Protein AF-A0AAE0RK81-F1 (afdb_monomer_lite)

Secondary structure (DSSP, 8-state):
-PPPPPP---PPPPPPSS-SS-------TTHHHHHHHHTTTSPPPTT--TTSB---GGGHHHHHHHHHH-TTTTS--HHHHHHHHHHHB-

pLDDT: mean 85.33, std 15.37, range [39.38, 97.69]

Structure (mmCIF, N/CA/C/O backbone):
data_AF-A0AAE0RK81-F1
#
_entry.id   AF-A0AAE0RK81-F1
#
loop_
_atom_site.group_PDB
_atom_site.id
_atom_site.type_symbol
_atom_site.label_atom_id
_atom_site.label_alt_id
_atom_site.label_comp_id
_atom_site.label_asym_id
_atom_site.label_entity_id
_atom_site.label_seq_id
_atom_site.pdbx_PDB_ins_code
_atom_site.Cartn_x
_atom_site.Cartn_y
_atom_site.Cartn_z
_atom_site.occupancy
_atom_site.B_iso_or_equiv
_atom_site.auth_seq_id
_atom_site.auth_comp_id
_atom_site.auth_asym_id
_atom_site.auth_atom_id
_atom_site.pdbx_PDB_model_num
ATOM 1 N N . MET A 1 1 ? 60.588 -50.783 3.271 1.00 39.38 1 MET A N 1
ATOM 2 C CA . MET A 1 1 ? 59.589 -50.494 2.220 1.00 39.38 1 MET A CA 1
ATOM 3 C C . MET A 1 1 ? 58.547 -49.564 2.830 1.00 39.38 1 MET A C 1
ATOM 5 O O . MET A 1 1 ? 57.822 -50.009 3.707 1.00 39.38 1 MET A O 1
ATOM 9 N N . LEU A 1 2 ? 58.554 -48.273 2.475 1.00 40.97 2 LEU A N 1
ATOM 10 C CA . LEU A 1 2 ? 57.547 -47.292 2.908 1.00 40.97 2 LEU A CA 1
ATOM 11 C C . LEU A 1 2 ? 56.504 -47.132 1.791 1.00 40.97 2 LEU A C 1
ATOM 13 O O . LEU A 1 2 ? 56.879 -46.914 0.641 1.00 40.97 2 LEU A O 1
ATOM 17 N N . PHE A 1 3 ? 55.218 -47.235 2.126 1.00 43.62 3 PHE A N 1
ATOM 18 C CA . PHE A 1 3 ? 54.106 -46.924 1.221 1.00 43.62 3 PHE A CA 1
ATOM 19 C C . PHE A 1 3 ? 53.874 -45.402 1.197 1.00 43.62 3 PHE A C 1
ATOM 21 O O . PHE A 1 3 ? 53.814 -44.807 2.275 1.00 43.62 3 PHE A O 1
ATOM 28 N N . PRO A 1 4 ? 53.737 -44.743 0.030 1.00 54.22 4 PRO A N 1
ATOM 29 C CA . PRO A 1 4 ? 53.471 -43.311 -0.008 1.00 54.22 4 PRO A CA 1
ATOM 30 C C . PRO A 1 4 ? 51.994 -43.030 0.300 1.00 54.22 4 PRO A C 1
ATOM 32 O O . PRO A 1 4 ? 51.092 -43.707 -0.199 1.00 54.22 4 PRO A O 1
ATOM 35 N N . GLY A 1 5 ? 51.764 -42.024 1.145 1.00 51.25 5 GLY A N 1
ATOM 36 C CA . GLY A 1 5 ? 50.438 -41.529 1.496 1.00 51.25 5 GLY A CA 1
ATOM 37 C C . GLY A 1 5 ? 49.698 -40.967 0.282 1.00 51.25 5 GLY A C 1
ATOM 38 O O . GLY A 1 5 ? 50.283 -40.299 -0.570 1.00 51.25 5 GLY A O 1
ATOM 39 N N . ARG A 1 6 ? 48.393 -41.244 0.212 1.00 56.34 6 ARG A N 1
ATOM 40 C CA . ARG A 1 6 ? 47.483 -40.593 -0.733 1.00 56.34 6 ARG A CA 1
ATOM 41 C C . ARG A 1 6 ? 47.366 -39.122 -0.340 1.00 56.34 6 ARG A C 1
ATOM 43 O O . ARG A 1 6 ? 46.960 -38.819 0.777 1.00 56.34 6 ARG A O 1
ATOM 50 N N . TYR A 1 7 ? 47.732 -38.229 -1.248 1.00 57.50 7 TYR A N 1
ATOM 51 C CA . TYR A 1 7 ? 47.370 -36.824 -1.148 1.00 57.50 7 TYR A CA 1
ATOM 52 C C . TYR A 1 7 ? 45.872 -36.712 -1.461 1.00 57.50 7 TYR A C 1
ATOM 54 O O . TYR A 1 7 ? 45.416 -37.121 -2.527 1.00 57.50 7 TYR A O 1
ATOM 62 N N . GLU A 1 8 ? 45.096 -36.206 -0.507 1.00 60.38 8 GLU A N 1
ATOM 63 C CA . GLU A 1 8 ? 43.737 -35.736 -0.761 1.00 60.38 8 GLU A CA 1
ATOM 64 C C . GLU A 1 8 ? 43.873 -34.474 -1.622 1.00 60.38 8 GLU A C 1
ATOM 66 O O . GLU A 1 8 ? 44.360 -33.441 -1.160 1.00 60.38 8 GLU A O 1
ATOM 71 N N . THR A 1 9 ? 43.529 -34.557 -2.905 1.00 59.34 9 THR A N 1
ATOM 72 C CA . THR A 1 9 ? 43.433 -33.362 -3.743 1.00 59.34 9 THR A CA 1
ATOM 73 C C . THR A 1 9 ? 42.250 -32.542 -3.247 1.00 59.34 9 THR A C 1
ATOM 75 O O . THR A 1 9 ? 41.104 -32.965 -3.402 1.00 59.34 9 THR A O 1
ATOM 78 N N . ALA A 1 10 ? 42.516 -31.380 -2.652 1.00 61.88 10 ALA A N 1
ATOM 79 C CA . ALA A 1 10 ? 41.489 -30.382 -2.396 1.00 61.88 10 ALA A CA 1
ATOM 80 C C . ALA A 1 10 ? 40.780 -30.067 -3.725 1.00 61.88 10 ALA A C 1
ATOM 82 O O . ALA A 1 10 ? 41.416 -29.610 -4.674 1.00 61.88 10 ALA A O 1
ATOM 83 N N . SER A 1 11 ? 39.485 -30.381 -3.810 1.00 68.56 11 SER A N 1
ATOM 84 C CA . SER A 1 11 ? 38.662 -30.057 -4.977 1.00 68.56 11 SER A CA 1
ATOM 85 C C . SER A 1 11 ? 38.661 -28.544 -5.177 1.00 68.56 11 SER A C 1
ATOM 87 O O . SER A 1 11 ? 38.358 -27.806 -4.239 1.00 68.56 11 SER A O 1
ATOM 89 N N . GLU A 1 12 ? 38.970 -28.081 -6.390 1.00 71.81 12 GLU A N 1
ATOM 90 C CA . GLU A 1 12 ? 38.789 -26.675 -6.756 1.00 71.81 12 GLU A CA 1
ATOM 91 C C . GLU A 1 12 ? 37.335 -26.245 -6.479 1.00 71.81 12 GLU A C 1
ATOM 93 O O . GLU A 1 12 ? 36.406 -27.019 -6.757 1.00 71.81 12 GLU A O 1
ATOM 98 N N . PRO A 1 13 ? 37.107 -25.042 -5.917 1.00 73.81 13 PRO A N 1
ATOM 99 C CA . PRO A 1 13 ? 35.758 -24.537 -5.725 1.00 73.81 13 PRO A CA 1
ATOM 100 C C . PRO A 1 13 ? 35.116 -24.284 -7.091 1.00 73.81 13 PRO A C 1
ATOM 102 O O . PRO A 1 13 ? 35.720 -23.676 -7.974 1.00 73.81 13 PRO A O 1
ATOM 105 N N . ALA A 1 14 ? 33.878 -24.748 -7.258 1.00 77.06 14 ALA A N 1
ATOM 106 C CA . ALA A 1 14 ? 33.127 -24.546 -8.490 1.00 77.06 14 ALA A CA 1
ATOM 107 C C . ALA A 1 14 ? 33.047 -23.045 -8.853 1.00 77.06 14 ALA A C 1
ATOM 109 O O . ALA A 1 14 ? 32.921 -22.203 -7.956 1.00 77.06 14 ALA A O 1
ATOM 110 N N . PRO A 1 15 ? 33.101 -22.695 -10.151 1.00 80.81 15 PRO A N 1
ATOM 111 C CA . PRO A 1 15 ? 33.052 -21.304 -10.583 1.00 80.81 15 PRO A CA 1
ATOM 112 C C . PRO A 1 15 ? 31.743 -20.635 -10.142 1.00 80.81 15 PRO A C 1
ATOM 114 O O . PRO A 1 15 ? 30.666 -21.228 -10.234 1.00 80.81 15 PRO A O 1
ATOM 117 N N . ASN A 1 16 ? 31.839 -19.388 -9.668 1.00 81.19 16 ASN A N 1
ATOM 118 C CA . ASN A 1 16 ? 30.681 -18.601 -9.241 1.00 81.19 16 ASN A CA 1
ATOM 119 C C . ASN A 1 16 ? 29.727 -18.395 -10.435 1.00 81.19 16 ASN A C 1
ATOM 121 O O . ASN A 1 16 ? 30.142 -17.796 -11.428 1.00 81.19 16 ASN A O 1
ATOM 125 N N . PRO A 1 17 ? 28.461 -18.846 -10.363 1.00 83.50 17 PRO A N 1
ATOM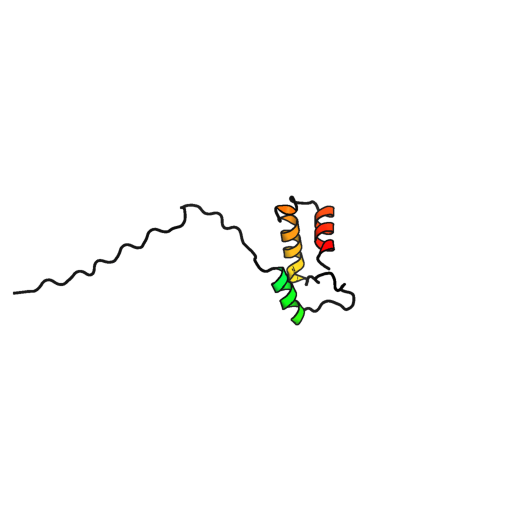 126 C CA . PRO A 1 17 ? 27.528 -18.755 -11.487 1.00 83.50 17 PRO A CA 1
ATOM 127 C C . PRO A 1 17 ? 27.043 -17.325 -11.780 1.00 83.50 17 PRO A C 1
ATOM 129 O O . PRO A 1 17 ? 26.295 -17.117 -12.733 1.00 83.50 17 PRO A O 1
ATOM 132 N N . LEU A 1 18 ? 27.420 -16.338 -10.962 1.00 85.44 18 LEU A N 1
ATOM 133 C CA . LEU A 1 18 ? 26.998 -14.948 -11.117 1.00 85.44 18 LEU A CA 1
ATOM 134 C C . LEU A 1 18 ? 28.016 -14.123 -11.927 1.00 85.44 18 LEU A C 1
ATOM 136 O O . LEU A 1 18 ? 29.223 -14.325 -11.785 1.00 85.44 18 LEU A O 1
ATOM 140 N N . PRO A 1 19 ? 27.559 -13.148 -12.737 1.00 86.69 19 PRO A N 1
ATOM 141 C CA . PRO A 1 19 ? 28.453 -12.221 -13.426 1.00 86.69 19 PRO A CA 1
ATOM 142 C C . PRO A 1 19 ? 29.222 -11.336 -12.432 1.00 86.69 19 PRO A C 1
ATOM 144 O O . PRO A 1 19 ? 28.758 -11.076 -11.322 1.00 86.69 19 PRO A O 1
ATOM 147 N N . ALA A 1 20 ? 30.367 -10.794 -12.867 1.00 84.88 20 ALA A N 1
ATOM 148 C CA . ALA A 1 20 ? 31.202 -9.886 -12.066 1.00 84.88 20 ALA A CA 1
ATOM 149 C C . ALA A 1 20 ? 30.469 -8.609 -11.605 1.00 84.88 20 ALA A C 1
ATOM 151 O O . ALA A 1 20 ? 30.891 -7.942 -10.663 1.00 84.88 20 ALA A O 1
ATOM 152 N N . THR A 1 21 ? 29.365 -8.254 -12.262 1.00 82.81 21 THR A N 1
ATOM 153 C CA . THR A 1 21 ? 28.474 -7.171 -11.849 1.00 82.81 21 THR A CA 1
ATOM 154 C C . THR A 1 21 ? 27.033 -7.623 -12.031 1.00 82.81 21 THR A C 1
ATOM 156 O O . THR A 1 21 ? 26.646 -8.060 -13.113 1.00 82.81 21 THR A O 1
ATOM 159 N N . ALA A 1 22 ? 26.237 -7.509 -10.971 1.00 82.19 22 ALA A N 1
ATOM 160 C CA . ALA A 1 22 ? 24.816 -7.827 -10.970 1.00 82.19 22 ALA A CA 1
ATOM 161 C C . ALA A 1 22 ? 24.039 -6.678 -10.320 1.00 82.19 22 ALA A C 1
ATOM 163 O O . ALA A 1 22 ? 24.480 -6.104 -9.325 1.00 82.19 22 ALA A O 1
ATOM 164 N N . ILE A 1 23 ? 22.873 -6.349 -10.876 1.00 80.00 23 ILE A N 1
ATOM 165 C CA . ILE A 1 23 ? 21.944 -5.389 -10.276 1.00 80.00 23 ILE A CA 1
ATOM 166 C C . ILE A 1 23 ? 20.962 -6.177 -9.412 1.00 80.00 23 ILE A C 1
ATOM 168 O O . ILE A 1 23 ? 20.227 -7.024 -9.917 1.00 80.00 23 ILE A O 1
ATOM 172 N N . LEU A 1 24 ? 20.936 -5.890 -8.111 1.00 71.88 24 LEU A N 1
ATOM 173 C CA . LEU A 1 24 ? 19.950 -6.446 -7.189 1.00 71.88 24 LEU A CA 1
ATOM 174 C C . LEU A 1 24 ? 18.748 -5.507 -7.117 1.00 71.88 24 LEU A C 1
ATOM 176 O O . LEU A 1 24 ? 18.795 -4.467 -6.464 1.00 71.88 24 LEU A O 1
ATOM 180 N N . ALA A 1 25 ? 17.660 -5.883 -7.784 1.00 60.53 25 ALA A N 1
ATOM 181 C CA . ALA A 1 25 ? 16.374 -5.238 -7.572 1.00 60.53 25 ALA A CA 1
ATOM 182 C C . ALA A 1 25 ? 15.682 -5.896 -6.365 1.00 60.53 25 ALA A C 1
ATOM 184 O O . ALA A 1 25 ? 15.519 -7.120 -6.360 1.00 60.53 25 ALA A O 1
ATOM 185 N N . PRO A 1 26 ? 15.257 -5.137 -5.340 1.00 55.69 26 PRO A N 1
ATOM 186 C CA . PRO A 1 26 ? 14.497 -5.702 -4.236 1.00 55.69 26 PRO A CA 1
ATOM 187 C C . PRO A 1 26 ? 13.135 -6.176 -4.749 1.00 55.69 26 PRO A C 1
ATOM 189 O O . PRO A 1 26 ? 12.220 -5.387 -4.976 1.00 55.69 26 PRO A O 1
ATOM 192 N N . VAL A 1 27 ? 12.982 -7.487 -4.917 1.00 57.88 27 VAL A N 1
ATOM 193 C CA . VAL A 1 27 ? 11.681 -8.079 -5.215 1.00 57.88 27 VAL A CA 1
ATOM 194 C C . VAL A 1 27 ? 10.932 -8.267 -3.897 1.00 57.88 27 VAL A C 1
ATOM 196 O O . VAL A 1 27 ? 11.162 -9.217 -3.151 1.00 57.88 27 VAL A O 1
ATOM 199 N N . ARG A 1 28 ? 10.037 -7.328 -3.575 1.00 60.12 28 ARG A N 1
ATOM 200 C CA . ARG A 1 28 ? 9.173 -7.421 -2.390 1.00 60.12 28 ARG A CA 1
ATOM 201 C C . ARG A 1 28 ? 7.896 -8.167 -2.739 1.00 60.12 28 ARG A C 1
ATOM 203 O O . ARG A 1 28 ? 6.879 -7.558 -3.058 1.00 60.12 28 ARG A O 1
ATOM 210 N N . TRP A 1 29 ? 7.942 -9.487 -2.623 1.00 60.62 29 TRP A N 1
ATOM 211 C CA . TRP A 1 29 ? 6.799 -10.348 -2.917 1.00 60.62 29 TRP A CA 1
ATOM 212 C C . TRP A 1 29 ? 5.604 -10.187 -1.976 1.00 60.62 29 TRP A C 1
ATOM 214 O O . TRP A 1 29 ? 4.598 -10.836 -2.227 1.00 60.62 29 TRP A O 1
ATOM 224 N N . ASN A 1 30 ? 5.654 -9.354 -0.921 1.00 81.69 30 ASN A N 1
ATOM 225 C CA . ASN A 1 30 ? 4.576 -9.438 0.061 1.00 81.69 30 ASN A CA 1
ATOM 226 C C . ASN A 1 30 ? 4.153 -8.217 0.880 1.00 81.69 30 ASN A C 1
ATOM 228 O O . ASN A 1 30 ? 3.666 -8.365 1.998 1.00 81.69 30 ASN A O 1
ATOM 232 N N . LEU A 1 31 ? 4.255 -7.005 0.324 1.00 91.06 31 LEU A N 1
ATOM 233 C CA . LEU A 1 31 ? 3.760 -5.803 1.014 1.00 91.06 31 LEU A CA 1
ATOM 234 C C . LEU A 1 31 ? 2.274 -5.924 1.418 1.00 91.06 31 LEU A C 1
ATOM 236 O O . LEU A 1 31 ? 1.895 -5.501 2.505 1.00 91.06 31 LEU A O 1
ATOM 240 N N . VAL A 1 32 ? 1.432 -6.523 0.569 1.00 92.81 32 VAL A N 1
ATOM 241 C CA . VAL A 1 32 ? -0.006 -6.678 0.847 1.00 92.81 32 VAL A CA 1
ATOM 242 C C . VAL A 1 32 ? -0.269 -7.670 1.981 1.00 92.81 32 VAL A C 1
ATOM 244 O O . VAL A 1 32 ? -1.028 -7.335 2.890 1.00 92.81 32 VAL A O 1
ATOM 247 N N . GLU A 1 33 ? 0.359 -8.850 1.984 1.00 93.62 33 GLU A N 1
ATOM 248 C CA . GLU A 1 33 ? 0.169 -9.805 3.086 1.00 93.62 33 GLU A CA 1
ATOM 249 C C . GLU A 1 33 ? 0.797 -9.302 4.389 1.00 93.62 33 GLU A C 1
ATOM 251 O O . GLU A 1 33 ? 0.300 -9.598 5.471 1.00 93.62 33 GLU A O 1
ATOM 256 N N . GLU A 1 34 ? 1.882 -8.529 4.328 1.00 94.56 34 GLU A N 1
ATOM 257 C CA . GLU A 1 34 ? 2.467 -7.896 5.512 1.00 94.56 34 GLU A CA 1
ATOM 258 C C . GLU A 1 34 ? 1.503 -6.876 6.136 1.00 94.56 34 GLU A C 1
ATOM 260 O O . GLU A 1 34 ? 1.264 -6.908 7.346 1.00 94.56 34 GLU A O 1
ATOM 265 N N . ILE A 1 35 ? 0.858 -6.052 5.301 1.00 95.81 35 ILE A N 1
ATOM 266 C CA . ILE A 1 35 ? -0.214 -5.151 5.737 1.00 95.81 35 ILE A CA 1
ATOM 267 C C . ILE A 1 35 ? -1.355 -5.952 6.376 1.00 95.81 35 ILE A C 1
ATOM 269 O O . ILE A 1 35 ? -1.762 -5.631 7.490 1.00 95.81 35 ILE A O 1
ATOM 273 N N . GLN A 1 36 ? -1.838 -7.012 5.723 1.00 95.06 36 GLN A N 1
ATOM 274 C CA . GLN A 1 36 ? -2.927 -7.840 6.254 1.00 95.06 36 GLN A CA 1
ATOM 275 C C . GLN A 1 36 ? -2.561 -8.503 7.587 1.00 95.06 36 GLN A C 1
ATOM 277 O O . GLN A 1 36 ? -3.345 -8.450 8.530 1.00 95.06 36 GLN A O 1
ATOM 282 N N . ARG A 1 37 ? -1.356 -9.070 7.715 1.00 95.12 37 ARG A N 1
ATOM 283 C CA . ARG A 1 37 ? -0.882 -9.665 8.977 1.00 95.12 37 ARG A CA 1
ATOM 284 C C . ARG A 1 37 ? -0.806 -8.639 10.101 1.00 95.12 37 ARG A C 1
ATOM 286 O O . ARG A 1 37 ? -1.138 -8.947 11.242 1.00 95.12 37 ARG A O 1
ATOM 293 N N . SER A 1 38 ? -0.417 -7.405 9.788 1.00 96.06 38 SER A N 1
ATOM 294 C CA . SER A 1 38 ? -0.332 -6.344 10.792 1.00 96.06 38 SER A CA 1
ATOM 295 C C . SER A 1 38 ? -1.689 -5.890 11.344 1.00 96.06 38 SER A C 1
ATOM 297 O O . SER A 1 38 ? -1.720 -5.292 12.421 1.00 96.06 38 SER A O 1
ATOM 299 N N . HIS A 1 39 ? -2.807 -6.217 10.679 1.00 96.31 39 HIS A N 1
ATOM 300 C CA . HIS A 1 39 ? -4.156 -5.898 11.168 1.00 96.31 39 HIS A CA 1
ATOM 301 C C . HIS A 1 39 ? -4.504 -6.592 12.486 1.00 96.31 39 HIS A C 1
ATOM 303 O O . HIS A 1 39 ? -5.368 -6.099 13.204 1.00 96.31 39 HIS A O 1
ATOM 309 N N . ALA A 1 40 ? -3.799 -7.669 12.847 1.00 96.31 40 ALA A N 1
ATOM 310 C CA . ALA A 1 40 ? -3.921 -8.285 14.168 1.00 96.31 40 ALA A CA 1
ATOM 311 C C . ALA A 1 40 ? -3.530 -7.322 15.307 1.00 96.31 40 ALA A C 1
ATOM 313 O O . ALA A 1 40 ? -4.107 -7.383 16.387 1.00 96.31 40 ALA A O 1
ATOM 314 N N . ASN A 1 41 ? -2.577 -6.418 15.053 1.00 96.62 41 ASN A N 1
ATOM 315 C CA . ASN A 1 41 ? -2.086 -5.444 16.033 1.00 96.62 41 ASN A CA 1
ATOM 316 C C . ASN A 1 41 ? -2.667 -4.042 15.803 1.00 96.62 41 ASN A C 1
ATOM 318 O O . ASN A 1 41 ? -2.876 -3.289 16.749 1.00 96.62 41 ASN A O 1
ATOM 322 N N . VAL A 1 42 ? -2.902 -3.678 14.539 1.00 96.62 42 VAL A N 1
ATOM 323 C CA . VAL A 1 42 ? -3.439 -2.374 14.131 1.00 96.62 42 VAL A CA 1
ATOM 324 C C . VAL A 1 42 ? -4.666 -2.607 13.245 1.00 96.62 42 VAL A C 1
ATOM 326 O O . VAL A 1 42 ? -4.542 -2.607 12.015 1.00 96.62 42 VAL A O 1
ATOM 329 N N . PRO A 1 43 ? -5.846 -2.849 13.840 1.00 95.62 43 PRO A N 1
ATOM 330 C CA . PRO A 1 43 ? -7.034 -3.194 13.076 1.00 95.62 43 PRO A CA 1
ATOM 331 C C . PRO A 1 43 ? -7.541 -2.007 12.240 1.00 95.62 43 PRO A C 1
ATOM 333 O O . PRO A 1 43 ? -7.350 -0.846 12.622 1.00 95.62 43 PRO A O 1
ATOM 336 N N . PRO A 1 44 ? -8.224 -2.272 11.112 1.00 96.19 44 PRO A N 1
ATOM 337 C CA . PRO A 1 44 ? -8.953 -1.245 10.384 1.00 96.19 44 PRO A CA 1
ATOM 338 C C . PRO A 1 44 ? -9.994 -0.568 11.290 1.00 96.19 44 PRO A C 1
ATOM 340 O O . PRO A 1 44 ? -10.695 -1.254 12.036 1.00 96.19 44 PRO A O 1
ATOM 343 N N . PRO A 1 45 ? -10.146 0.763 11.229 1.00 94.69 45 PRO A N 1
ATOM 344 C CA . PRO A 1 45 ? -11.200 1.447 11.969 1.00 94.69 45 PRO A CA 1
ATOM 345 C C . PRO A 1 45 ? -12.581 1.116 11.387 1.00 94.69 45 PRO A C 1
ATOM 347 O O . PRO A 1 45 ? -12.705 0.752 10.217 1.00 94.69 45 PRO A O 1
ATOM 350 N N . ALA A 1 46 ? -13.635 1.325 12.182 1.00 91.94 46 ALA A N 1
ATOM 351 C CA . ALA A 1 46 ? -15.016 0.946 11.851 1.00 91.94 46 ALA A CA 1
ATOM 352 C C . ALA A 1 46 ? -15.559 1.527 10.524 1.00 91.94 46 ALA A C 1
ATOM 354 O O . ALA A 1 46 ? -16.494 0.979 9.953 1.00 91.94 46 ALA A O 1
ATOM 355 N N . GLY A 1 47 ? -14.976 2.620 10.019 1.00 93.75 47 GLY A N 1
ATOM 356 C CA . GLY A 1 47 ? -15.353 3.245 8.745 1.00 93.75 47 GLY A CA 1
ATOM 357 C C . GLY A 1 47 ? -14.565 2.768 7.518 1.00 93.75 47 GLY A C 1
ATOM 358 O O . GLY A 1 47 ? -14.762 3.317 6.434 1.00 93.75 47 GLY A O 1
ATOM 359 N N . CYS A 1 48 ? -13.645 1.807 7.661 1.00 95.19 48 CYS A N 1
ATOM 360 C CA . CYS A 1 48 ? -12.861 1.306 6.534 1.00 95.19 48 CYS A CA 1
ATOM 361 C C . CYS A 1 48 ? -13.768 0.547 5.543 1.00 95.19 48 CYS A C 1
ATOM 363 O O . CYS A 1 48 ? -14.399 -0.439 5.929 1.00 95.19 48 CYS A O 1
ATOM 365 N N . PRO A 1 49 ? -13.828 0.944 4.257 1.00 95.56 49 PRO A N 1
ATOM 366 C CA . PRO A 1 49 ? -14.616 0.231 3.258 1.00 95.56 49 PRO A CA 1
ATOM 367 C C . PRO A 1 49 ? -14.111 -1.201 3.055 1.00 95.56 49 PRO A C 1
ATOM 369 O O . PRO A 1 49 ? -12.910 -1.407 2.892 1.00 95.56 49 PRO A O 1
ATOM 372 N N . LEU A 1 50 ? -15.024 -2.171 2.940 1.00 91.00 50 LEU A N 1
ATOM 373 C CA . LEU A 1 50 ? -14.687 -3.587 2.709 1.00 91.00 50 LEU A CA 1
ATOM 374 C C . LEU A 1 50 ? -13.929 -3.830 1.392 1.00 91.00 50 LEU A C 1
ATOM 376 O O . LEU A 1 50 ? -13.190 -4.800 1.261 1.00 91.00 50 LEU A O 1
ATOM 380 N N . THR A 1 51 ? -14.092 -2.947 0.404 1.00 94.75 51 THR A N 1
ATOM 381 C CA . THR A 1 51 ? -13.438 -3.058 -0.911 1.00 94.75 51 THR A CA 1
ATOM 382 C C . THR A 1 51 ? -12.003 -2.528 -0.924 1.00 94.75 51 THR A C 1
ATOM 384 O O . THR A 1 51 ? -11.342 -2.573 -1.963 1.00 94.75 51 THR A O 1
ATOM 387 N N . LYS A 1 52 ? -11.519 -1.968 0.190 1.00 95.88 52 LYS A N 1
ATOM 388 C CA . LYS A 1 52 ? -10.195 -1.353 0.290 1.00 95.88 52 LYS A CA 1
ATOM 389 C C . LYS A 1 52 ? -9.394 -1.986 1.415 1.00 95.88 52 LYS A C 1
ATOM 391 O O . LYS A 1 52 ? -9.936 -2.415 2.424 1.00 95.88 52 LYS A O 1
ATOM 396 N N . LEU A 1 53 ? -8.078 -2.029 1.231 1.00 96.31 53 LEU A N 1
ATOM 397 C CA . LEU A 1 53 ? -7.169 -2.482 2.277 1.00 96.31 53 LEU A CA 1
ATOM 398 C C . LEU A 1 53 ? -6.727 -1.286 3.117 1.00 96.31 53 LEU A C 1
ATOM 400 O O . LEU A 1 53 ? -6.099 -0.375 2.578 1.00 96.31 53 LEU A O 1
ATOM 404 N N . PHE A 1 54 ? -7.023 -1.310 4.415 1.00 97.69 54 PHE A N 1
ATOM 405 C CA . PHE A 1 54 ? -6.471 -0.339 5.356 1.00 97.69 54 PHE A CA 1
ATOM 406 C C . PHE A 1 54 ? -4.949 -0.454 5.416 1.00 97.69 54 PHE A C 1
ATOM 408 O O . PHE A 1 54 ? -4.426 -1.556 5.592 1.00 97.69 54 PHE A O 1
ATOM 415 N N . VAL A 1 55 ? -4.250 0.676 5.306 1.00 97.38 55 VAL A N 1
ATOM 416 C CA . VAL A 1 55 ? -2.785 0.737 5.412 1.00 97.38 55 VAL A CA 1
ATOM 417 C C . VAL A 1 55 ? -2.370 1.335 6.763 1.00 97.38 55 VAL A C 1
ATOM 419 O O . VAL A 1 55 ? -2.483 2.553 6.966 1.00 97.38 55 VAL A O 1
ATOM 422 N N . PRO A 1 56 ? -1.827 0.515 7.682 1.00 97.19 56 PRO A N 1
ATOM 423 C CA . PRO A 1 56 ? -1.282 1.000 8.943 1.00 97.19 56 PRO A CA 1
ATOM 424 C C . PRO A 1 56 ? -0.144 2.014 8.746 1.00 97.19 56 PRO A C 1
ATOM 426 O O . PRO A 1 56 ? 0.553 1.963 7.726 1.00 97.19 56 PRO A O 1
ATOM 429 N N . PRO A 1 57 ? 0.077 2.935 9.706 1.00 96.19 57 PRO A N 1
ATOM 430 C CA . PRO A 1 57 ? 1.037 4.032 9.570 1.00 96.19 57 PRO A CA 1
ATOM 431 C C . PRO A 1 57 ? 2.433 3.609 9.096 1.00 96.19 57 PRO A C 1
ATOM 433 O O . PRO A 1 57 ? 2.996 4.266 8.221 1.00 96.19 57 PRO A O 1
ATOM 436 N N . GLN A 1 58 ? 2.947 2.482 9.598 1.00 95.75 58 GLN A N 1
ATOM 437 C CA . GLN A 1 58 ? 4.276 1.959 9.270 1.00 95.75 58 GLN A CA 1
ATOM 438 C C . GLN A 1 58 ? 4.446 1.547 7.796 1.00 95.75 58 GLN A C 1
ATOM 440 O O . GLN A 1 58 ? 5.565 1.526 7.293 1.00 95.75 58 GLN A O 1
ATOM 445 N N . PHE A 1 59 ? 3.351 1.278 7.076 1.00 96.38 59 PHE A N 1
ATOM 446 C CA . PHE A 1 59 ? 3.383 0.868 5.666 1.00 96.38 59 PHE A CA 1
ATOM 447 C C . PHE A 1 59 ? 3.083 2.008 4.688 1.00 96.38 59 PHE A C 1
ATOM 449 O O . PHE A 1 59 ? 3.248 1.834 3.483 1.00 96.38 59 PHE A O 1
ATOM 456 N N . ARG A 1 60 ? 2.658 3.188 5.161 1.00 95.81 60 ARG A N 1
ATOM 457 C CA . ARG A 1 60 ? 2.184 4.274 4.280 1.00 95.81 60 ARG A CA 1
ATOM 458 C C . ARG A 1 60 ? 3.257 4.766 3.315 1.00 95.81 60 ARG A C 1
ATOM 460 O O . ARG A 1 60 ? 2.987 4.881 2.123 1.00 95.81 60 ARG A O 1
ATOM 467 N N . LEU A 1 61 ? 4.471 5.014 3.811 1.00 95.56 61 LEU A N 1
ATOM 468 C CA . LEU A 1 61 ? 5.592 5.431 2.962 1.00 95.56 61 LEU A CA 1
ATOM 469 C C . LEU A 1 61 ? 5.911 4.362 1.912 1.00 95.56 61 LEU A C 1
ATOM 471 O O . LEU A 1 61 ? 6.066 4.675 0.736 1.00 95.56 61 LEU A O 1
ATOM 475 N N . GLN A 1 62 ? 5.925 3.097 2.329 1.00 94.25 62 GLN A N 1
ATOM 476 C CA . GLN A 1 62 ? 6.227 1.976 1.446 1.00 94.25 62 GLN A CA 1
ATOM 477 C C . GLN A 1 62 ? 5.170 1.793 0.350 1.00 94.25 62 GLN A C 1
ATOM 479 O O . GLN A 1 62 ? 5.521 1.557 -0.801 1.00 94.25 62 GLN A O 1
ATOM 484 N N . VAL A 1 63 ? 3.881 1.936 0.674 1.00 95.06 63 VAL A N 1
ATOM 485 C CA . VAL A 1 63 ? 2.793 1.895 -0.318 1.00 95.06 63 VAL A CA 1
ATOM 486 C C . VAL A 1 63 ? 2.908 3.060 -1.302 1.00 95.06 63 VAL A C 1
ATOM 488 O O . VAL A 1 63 ? 2.730 2.863 -2.503 1.00 95.06 63 VAL A O 1
ATOM 491 N N . MET A 1 64 ? 3.236 4.262 -0.817 1.00 95.00 64 MET A N 1
ATOM 492 C CA . MET A 1 64 ? 3.441 5.433 -1.674 1.00 95.00 64 MET A CA 1
ATOM 493 C C . MET A 1 64 ? 4.610 5.238 -2.644 1.00 95.00 64 MET A C 1
ATOM 495 O O . MET A 1 64 ? 4.450 5.504 -3.835 1.00 95.00 64 MET A O 1
ATOM 499 N N . GLN A 1 65 ? 5.751 4.744 -2.152 1.00 93.50 65 GLN A N 1
ATOM 500 C CA . GLN A 1 65 ? 6.921 4.416 -2.972 1.00 93.50 65 GLN A CA 1
ATOM 501 C C . GLN A 1 65 ? 6.576 3.349 -4.005 1.00 93.50 65 GLN A C 1
ATOM 503 O O . GLN A 1 65 ? 6.780 3.568 -5.191 1.00 93.50 65 GLN A O 1
ATOM 508 N N . TRP A 1 66 ? 5.940 2.253 -3.586 1.00 91.62 66 TRP A N 1
ATOM 509 C CA . TRP A 1 66 ? 5.552 1.174 -4.491 1.00 91.62 66 TRP A CA 1
ATOM 510 C C . TRP A 1 66 ? 4.643 1.656 -5.627 1.00 91.62 66 TRP A C 1
ATOM 512 O O . TRP A 1 66 ? 4.882 1.339 -6.788 1.00 91.62 66 TRP A O 1
ATOM 522 N N . VAL A 1 67 ? 3.629 2.471 -5.323 1.00 93.19 67 VAL A N 1
ATOM 523 C CA . VAL A 1 67 ? 2.731 3.023 -6.348 1.00 93.19 67 VAL A CA 1
ATOM 524 C C . VAL A 1 67 ? 3.455 3.999 -7.282 1.00 93.19 67 VAL A C 1
ATOM 526 O O . VAL A 1 67 ? 3.151 4.037 -8.474 1.00 93.19 67 VAL A O 1
ATOM 529 N N . HIS A 1 68 ? 4.396 4.792 -6.769 1.00 94.50 68 HIS A N 1
ATOM 530 C CA . HIS A 1 68 ? 5.163 5.743 -7.572 1.00 94.50 68 HIS A CA 1
ATOM 531 C C . HIS A 1 68 ? 6.220 5.061 -8.455 1.00 94.50 68 HIS A C 1
ATOM 533 O O . HIS A 1 68 ? 6.390 5.449 -9.604 1.00 94.50 68 HIS A O 1
ATOM 539 N N . GLU A 1 69 ? 6.909 4.048 -7.939 1.00 91.19 69 GLU A N 1
ATOM 540 C CA . GLU A 1 69 ? 8.038 3.384 -8.600 1.00 91.19 69 GLU A CA 1
ATOM 541 C C . GLU A 1 69 ? 7.620 2.195 -9.468 1.00 91.19 69 GLU A C 1
ATOM 543 O O . GLU A 1 69 ? 8.421 1.715 -10.268 1.00 91.19 69 GLU A O 1
ATOM 548 N N . ALA A 1 70 ? 6.379 1.711 -9.339 1.00 87.81 70 ALA A N 1
ATOM 549 C CA . ALA A 1 70 ? 5.873 0.633 -10.177 1.00 87.81 70 ALA A CA 1
ATOM 550 C C . ALA A 1 70 ? 6.053 0.979 -11.671 1.00 87.81 70 ALA A C 1
ATOM 552 O O . ALA A 1 70 ? 5.494 1.976 -12.131 1.00 87.81 70 ALA A O 1
ATOM 553 N N . PRO A 1 71 ? 6.735 0.138 -12.474 1.00 86.06 71 PRO A N 1
ATOM 554 C CA . PRO A 1 71 ? 6.936 0.412 -13.900 1.00 86.06 71 PRO A CA 1
ATOM 555 C C . PRO A 1 71 ? 5.627 0.667 -14.665 1.00 86.06 71 PRO A C 1
ATOM 557 O O . PRO A 1 71 ? 5.580 1.472 -15.590 1.00 86.06 71 PRO A O 1
ATOM 560 N N . SER A 1 72 ? 4.531 0.030 -14.238 1.00 85.62 72 SER A N 1
ATOM 561 C CA . SER A 1 72 ? 3.192 0.200 -14.812 1.00 85.62 72 SER A CA 1
ATOM 562 C C . SER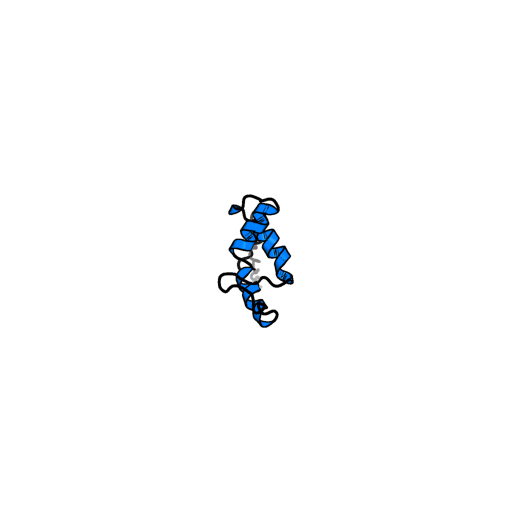 A 1 72 ? 2.506 1.525 -14.458 1.00 85.62 72 SER A C 1
ATOM 564 O O . SER A 1 72 ? 1.516 1.884 -15.098 1.00 85.62 72 SER A O 1
ATOM 566 N N . SER A 1 73 ? 2.984 2.260 -13.449 1.00 87.12 73 SER A N 1
ATOM 567 C CA . SER A 1 73 ? 2.416 3.553 -13.056 1.00 87.12 73 SER A CA 1
ATOM 568 C C . SER A 1 73 ? 3.033 4.729 -13.818 1.00 87.12 73 SER A C 1
ATOM 570 O O . SER A 1 73 ? 2.380 5.771 -13.937 1.00 87.12 73 SER A O 1
ATOM 572 N N . GLY A 1 74 ? 4.245 4.552 -14.363 1.00 92.19 74 GLY A N 1
ATOM 573 C CA . GLY A 1 74 ? 4.955 5.547 -15.168 1.00 92.19 74 GLY A CA 1
ATOM 574 C C . GLY A 1 74 ? 5.486 6.739 -14.367 1.00 92.19 74 GLY A C 1
ATOM 575 O O . GLY A 1 74 ? 5.443 7.859 -14.867 1.00 92.19 74 GLY A O 1
ATOM 576 N N . HIS A 1 75 ? 5.923 6.524 -13.120 1.00 92.44 75 HIS A N 1
ATOM 577 C CA . HIS A 1 75 ? 6.435 7.567 -12.213 1.00 92.44 75 HIS A CA 1
ATOM 578 C C . HIS A 1 75 ? 5.505 8.784 -12.058 1.00 92.44 75 HIS A C 1
ATOM 580 O O . HIS A 1 75 ? 5.883 9.928 -12.323 1.00 92.44 75 HIS A O 1
ATOM 586 N N . PRO A 1 76 ? 4.254 8.567 -11.615 1.00 93.94 76 PRO A N 1
ATOM 587 C CA . PRO A 1 76 ? 3.263 9.622 -11.536 1.00 93.94 76 PRO A CA 1
ATOM 588 C C . PRO A 1 76 ? 3.630 10.685 -10.493 1.00 93.94 76 PRO A C 1
ATOM 590 O O . PRO A 1 76 ? 4.152 10.386 -9.417 1.00 93.94 76 PRO A O 1
ATOM 593 N N . GLY A 1 77 ? 3.257 11.935 -10.783 1.00 95.81 77 GLY A N 1
ATOM 594 C CA . GLY A 1 77 ? 3.243 13.014 -9.795 1.00 95.81 77 GLY A CA 1
ATOM 595 C C . GLY A 1 77 ? 2.121 12.856 -8.758 1.00 95.81 77 GLY A C 1
ATOM 596 O O . GLY A 1 77 ? 1.208 12.039 -8.909 1.00 95.81 77 GLY A O 1
ATOM 597 N N . ILE A 1 78 ? 2.140 13.708 -7.727 1.00 95.88 78 ILE A N 1
ATOM 598 C CA . ILE A 1 78 ? 1.315 13.611 -6.502 1.00 95.88 78 ILE A CA 1
ATOM 599 C C . ILE A 1 78 ? -0.161 13.284 -6.774 1.00 95.88 78 ILE A C 1
ATOM 601 O O . ILE A 1 78 ? -0.717 12.368 -6.163 1.00 95.88 78 ILE A O 1
ATOM 605 N N . ARG A 1 79 ? -0.809 14.008 -7.700 1.00 96.75 79 ARG A N 1
ATOM 606 C CA . ARG A 1 79 ? -2.241 13.829 -8.004 1.00 96.75 79 ARG A CA 1
ATOM 607 C C . ARG A 1 79 ? -2.550 12.409 -8.475 1.00 96.75 79 ARG A C 1
ATOM 609 O O . ARG A 1 79 ? -3.510 11.798 -8.006 1.00 96.75 79 ARG A O 1
ATOM 616 N N . ARG A 1 80 ? -1.736 11.882 -9.390 1.00 95.81 80 ARG A N 1
ATOM 617 C CA . ARG A 1 80 ? -1.967 10.570 -9.997 1.00 95.81 80 ARG A CA 1
ATOM 618 C C . ARG A 1 80 ? -1.527 9.439 -9.067 1.00 95.81 80 ARG A C 1
ATOM 620 O O . ARG A 1 80 ? -2.271 8.471 -8.951 1.00 95.81 80 ARG A O 1
ATOM 627 N N . SER A 1 81 ? -0.446 9.609 -8.303 1.00 96.25 81 SER A N 1
ATOM 628 C CA . SER A 1 81 ? -0.070 8.674 -7.228 1.00 96.25 81 SER A CA 1
ATOM 629 C C . SER A 1 81 ? -1.178 8.548 -6.184 1.00 96.25 81 SER A C 1
ATOM 631 O O . SER A 1 81 ? -1.608 7.446 -5.859 1.00 96.25 81 SER A O 1
ATOM 633 N N . THR A 1 82 ? -1.734 9.677 -5.733 1.00 96.06 82 THR A N 1
ATOM 634 C CA . THR A 1 82 ? -2.855 9.694 -4.778 1.00 96.06 82 THR A CA 1
ATOM 635 C C . THR A 1 82 ? -4.082 8.972 -5.336 1.00 96.06 82 THR A C 1
ATOM 637 O O . THR A 1 82 ? -4.738 8.215 -4.620 1.00 96.06 82 THR A O 1
ATOM 640 N N . GLN A 1 83 ? -4.402 9.177 -6.618 1.00 96.62 83 GLN A N 1
ATO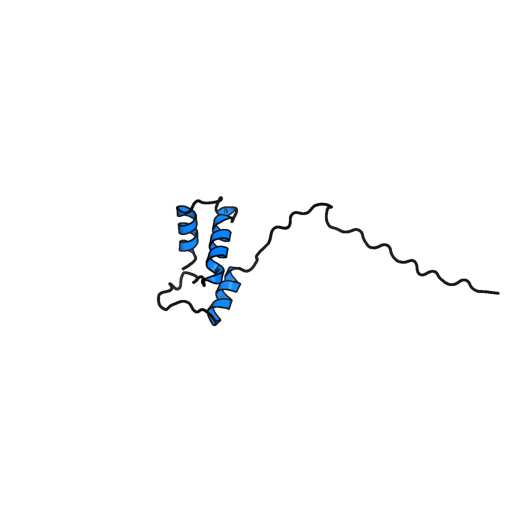M 641 C CA . GLN A 1 83 ? -5.508 8.476 -7.267 1.00 96.62 83 GLN A CA 1
ATOM 642 C C . GLN A 1 83 ? -5.271 6.961 -7.300 1.00 96.62 83 GLN A C 1
ATOM 644 O O . GLN A 1 83 ? -6.191 6.204 -7.002 1.00 96.62 83 GLN A O 1
ATOM 649 N N . LEU A 1 84 ? -4.059 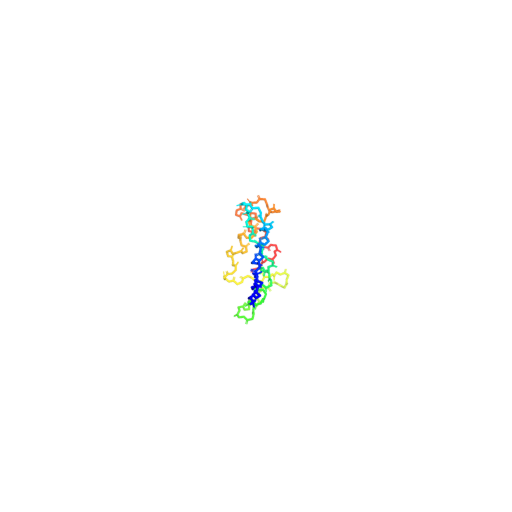6.518 -7.641 1.00 95.38 84 LEU A N 1
ATOM 650 C CA . LEU A 1 84 ? -3.702 5.100 -7.685 1.00 95.38 84 LEU A CA 1
ATOM 651 C C . LEU A 1 84 ? -3.782 4.446 -6.301 1.00 95.38 84 LEU A C 1
ATOM 653 O O . LEU A 1 84 ? -4.401 3.392 -6.174 1.00 95.38 84 LEU A O 1
ATOM 657 N N . VAL A 1 85 ? -3.263 5.101 -5.258 1.00 96.06 85 VAL A N 1
ATOM 658 C CA . VAL A 1 85 ? -3.382 4.615 -3.873 1.00 96.06 85 VAL A CA 1
ATOM 659 C C . VAL A 1 85 ? -4.852 4.467 -3.480 1.00 96.06 85 VAL A C 1
ATOM 661 O O . VAL A 1 85 ? -5.284 3.387 -3.080 1.00 96.06 85 VAL A O 1
ATOM 664 N N . ARG A 1 86 ? -5.661 5.515 -3.683 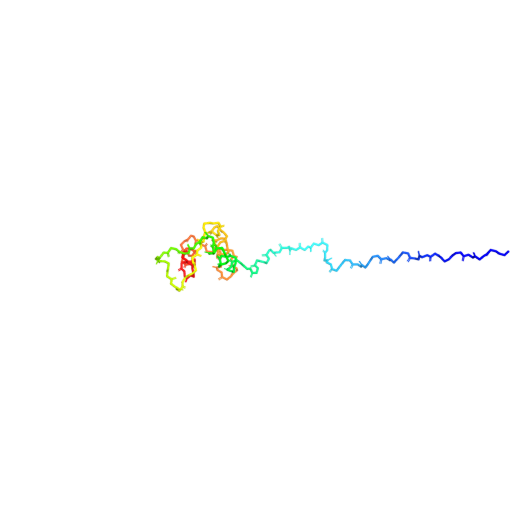1.00 95.75 86 ARG A N 1
ATOM 665 C CA . ARG A 1 86 ? -7.081 5.539 -3.290 1.00 95.75 86 ARG A CA 1
ATOM 666 C C . ARG A 1 86 ? -7.953 4.502 -3.999 1.00 95.75 86 ARG A C 1
ATOM 668 O O . ARG A 1 86 ? -9.050 4.230 -3.505 1.00 95.75 86 ARG A O 1
ATOM 675 N N . ARG A 1 87 ? -7.519 3.949 -5.139 1.00 95.12 87 ARG A N 1
ATOM 676 C CA . ARG A 1 87 ? -8.244 2.879 -5.847 1.00 95.12 87 ARG A CA 1
ATOM 677 C C . ARG A 1 87 ? -8.241 1.567 -5.068 1.00 95.12 87 ARG A C 1
ATOM 679 O O . ARG A 1 87 ? -9.227 0.845 -5.135 1.00 95.12 87 ARG A O 1
ATOM 686 N N . ARG A 1 88 ? -7.160 1.264 -4.343 1.00 93.44 88 ARG A N 1
ATOM 687 C CA . ARG A 1 88 ? -6.960 -0.049 -3.705 1.00 93.44 88 ARG A CA 1
ATOM 688 C C . ARG A 1 88 ? -6.846 0.005 -2.184 1.00 93.44 88 ARG A C 1
ATOM 690 O O . ARG A 1 88 ? -7.205 -0.968 -1.514 1.00 93.44 88 ARG A O 1
ATOM 697 N N . PHE A 1 89 ? -6.354 1.120 -1.664 1.00 95.88 89 PHE A N 1
ATOM 698 C CA . PHE A 1 89 ? -6.013 1.301 -0.262 1.00 95.88 89 PHE A CA 1
ATOM 699 C C . PHE A 1 89 ? -6.898 2.358 0.393 1.00 9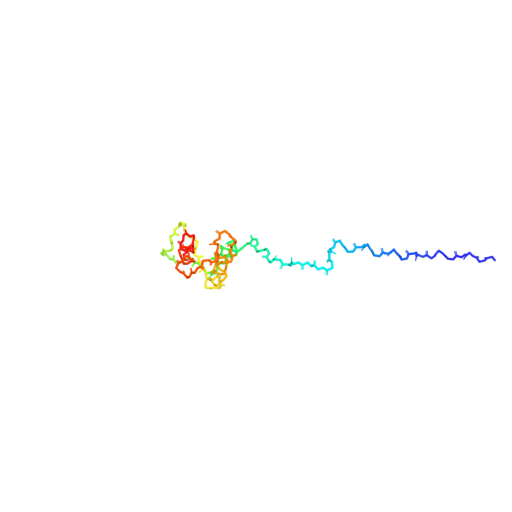5.88 89 PHE A C 1
ATOM 701 O O . PHE A 1 89 ? -7.433 3.250 -0.282 1.00 95.88 89 PHE A O 1
ATOM 708 N N . TRP A 1 90 ? -7.048 2.225 1.706 1.00 96.19 90 TRP A N 1
ATOM 709 C CA . TRP A 1 90 ? -7.728 3.171 2.578 1.00 96.19 90 TRP A CA 1
ATOM 710 C C . TRP A 1 90 ? -6.766 3.663 3.661 1.00 96.19 90 TRP A C 1
ATOM 712 O O . TRP A 1 90 ? -6.071 2.817 4.275 1.00 96.19 90 TRP A O 1
#

Sequence (90 aa):
MLFPGRYETASEPAPNPLPATAILAPVRWNLVEEIQRSHANVPPPAGCPLTKLFVPPQFRLQVMQWVHEAPSSGHPGIRRSTQLVRRRFW

Organism: NCBI:txid175788

InterPro domains:
  IPR041588 Integrase zinc-binding domain [PF17921] (55-90)

Radius of gyration: 25.53 Å; chains: 1; bounding box: 75×64×31 Å

Foldseek 3Di:
DDDDDDDDPDDDPDDDPDDPDDDDDPDPPDLPVVLVVCCVVVPDPPPDDPQAREGPPVCPVVLLCCLQVPVVNVNDDDVSSVVSCVNHHD